Protein AF-A0A1Z5KJB4-F1 (afdb_monomer_lite)

Sequence (174 aa):
MIMSLMRACVCAAREKKHLSLTSRREPLDRAVQVVKQLPDRIPLVSRHVNPIAAVYQSLGLHQEAALLLSDNLTERSRGPEPENGEDQFNVHDVGAKDKASYALLVQGAVSVGNWTGAVEALQNMTGAGLYPAERHLNAWTEVSERKTKQRSTRSRKKKREEYWVDSVIAAPDI

Organism: Fistulifera solaris (NCBI:txid1519565)

pLDDT: mean 78.35, std 12.44, range [48.31, 92.94]

Radius of gyration: 22.09 Å; chains: 1; bounding box: 56×37×70 Å

Foldseek 3Di:
DLLVLLVVLLVQLVVVPVDDLVVSCVSLVVNLVVLVVPVVPAFDACSSLLSSLVSCVVSVNLVVSLCSLPVFADQQDDDADPPPDCPVDDPSRRRHDDLSSLLSQLLSCLLVVNVVSNVVSQVSCVNNNHDHDPVSVVSSVVSNCVVPDPPPPPPPVNVVVVVVVCVVVPDPDD

Structure (mmCIF, N/CA/C/O backbone):
data_AF-A0A1Z5KJB4-F1
#
_entry.id   AF-A0A1Z5KJB4-F1
#
loop_
_atom_site.group_PDB
_atom_site.id
_atom_site.type_symbol
_atom_site.label_atom_id
_atom_site.label_alt_id
_atom_site.label_comp_id
_atom_site.label_asym_id
_atom_site.label_entity_id
_atom_site.label_seq_id
_atom_site.pdbx_PDB_ins_code
_atom_site.Cartn_x
_atom_site.Cartn_y
_atom_site.Cartn_z
_atom_site.occupancy
_atom_site.B_iso_or_equiv
_atom_site.auth_seq_id
_atom_site.auth_comp_id
_atom_site.auth_asym_id
_atom_site.auth_atom_id
_atom_site.pdbx_PDB_model_num
ATOM 1 N N . MET A 1 1 ? 21.618 7.088 0.408 1.00 61.34 1 MET A N 1
ATOM 2 C CA . MET A 1 1 ? 21.048 8.386 0.841 1.00 61.34 1 MET A CA 1
ATOM 3 C C . MET A 1 1 ? 19.521 8.447 0.753 1.00 61.34 1 MET A C 1
ATOM 5 O O . MET A 1 1 ? 18.903 8.795 1.747 1.00 61.34 1 MET A O 1
ATOM 9 N N . ILE A 1 2 ? 18.881 8.074 -0.363 1.00 71.19 2 ILE A N 1
ATOM 10 C CA . ILE A 1 2 ? 17.404 8.134 -0.479 1.00 71.19 2 ILE A CA 1
ATOM 11 C C . ILE A 1 2 ? 16.714 7.216 0.547 1.00 71.19 2 ILE A C 1
ATOM 13 O O . ILE A 1 2 ? 15.876 7.667 1.317 1.00 71.19 2 ILE A O 1
ATOM 17 N N . MET A 1 3 ? 17.152 5.958 0.665 1.00 74.06 3 MET A N 1
ATOM 18 C CA . MET A 1 3 ? 16.572 5.007 1.628 1.00 74.06 3 MET A CA 1
ATOM 19 C C . MET A 1 3 ? 16.710 5.434 3.096 1.00 74.06 3 MET A C 1
ATOM 21 O O . MET A 1 3 ? 15.813 5.170 3.891 1.00 74.06 3 MET A O 1
ATOM 25 N N . SER A 1 4 ? 17.809 6.094 3.473 1.00 79.44 4 SER A N 1
ATOM 26 C CA . SER A 1 4 ? 18.007 6.585 4.843 1.00 79.44 4 SER A CA 1
ATOM 27 C C . SER A 1 4 ? 17.085 7.764 5.153 1.00 79.44 4 SER A C 1
ATOM 29 O O . SER A 1 4 ? 16.495 7.795 6.229 1.00 79.44 4 SER A O 1
ATOM 31 N N . LEU A 1 5 ? 16.891 8.674 4.191 1.00 79.00 5 LEU A N 1
ATOM 32 C CA . LEU A 1 5 ? 15.934 9.775 4.314 1.00 79.00 5 LEU A CA 1
ATOM 33 C C . LEU A 1 5 ? 14.497 9.250 4.433 1.00 79.00 5 LEU A C 1
ATOM 35 O O . LEU A 1 5 ? 13.773 9.629 5.347 1.00 79.00 5 LEU A O 1
ATOM 39 N N . MET A 1 6 ? 14.104 8.318 3.561 1.00 78.75 6 MET A N 1
ATOM 40 C CA . MET A 1 6 ? 12.761 7.729 3.586 1.00 78.75 6 MET A CA 1
ATOM 41 C C . MET A 1 6 ? 12.495 6.989 4.896 1.00 78.75 6 MET A C 1
ATOM 43 O O . MET A 1 6 ? 11.430 7.150 5.487 1.00 78.75 6 MET A O 1
ATOM 47 N N . ARG A 1 7 ? 13.479 6.231 5.400 1.00 81.12 7 ARG A N 1
ATOM 48 C CA . ARG A 1 7 ? 13.390 5.594 6.720 1.00 81.12 7 ARG A CA 1
ATOM 49 C C . ARG A 1 7 ? 13.242 6.622 7.840 1.00 81.12 7 ARG A C 1
ATOM 51 O O . ARG A 1 7 ? 12.410 6.410 8.712 1.00 81.12 7 ARG A O 1
ATOM 58 N N . ALA A 1 8 ? 13.975 7.736 7.805 1.00 82.62 8 ALA A N 1
ATOM 59 C CA . ALA A 1 8 ? 13.844 8.796 8.804 1.00 82.62 8 ALA A CA 1
ATOM 60 C C . ALA A 1 8 ? 12.440 9.430 8.796 1.00 82.62 8 ALA A C 1
ATOM 62 O O . ALA A 1 8 ? 11.825 9.555 9.854 1.00 82.62 8 ALA A O 1
ATOM 63 N N . CYS A 1 9 ? 11.887 9.740 7.617 1.00 82.44 9 CYS A N 1
ATOM 64 C CA . CYS A 1 9 ? 10.516 10.250 7.477 1.00 82.44 9 CYS A CA 1
ATOM 65 C C . CYS A 1 9 ? 9.468 9.244 7.986 1.00 82.44 9 CYS A C 1
ATOM 67 O O . CYS A 1 9 ? 8.540 9.615 8.705 1.00 82.44 9 CYS A O 1
ATOM 69 N N . VAL A 1 10 ? 9.647 7.958 7.667 1.00 82.00 10 VAL A N 1
ATOM 70 C CA . VAL A 1 10 ? 8.798 6.854 8.142 1.00 82.00 10 VAL A CA 1
ATOM 71 C C . VAL A 1 10 ? 8.857 6.713 9.667 1.00 82.00 10 VAL A C 1
ATOM 73 O O . VAL A 1 10 ? 7.814 6.580 10.311 1.00 82.00 10 VAL A O 1
ATOM 76 N N . CYS A 1 11 ? 10.050 6.767 10.261 1.00 81.44 11 CYS A N 1
ATOM 77 C CA . CYS A 1 11 ? 10.227 6.705 11.711 1.00 81.44 11 CYS A CA 1
ATOM 78 C C . CYS A 1 11 ? 9.583 7.914 12.401 1.00 81.44 11 CYS A C 1
ATOM 80 O O . CYS A 1 11 ? 8.793 7.730 13.327 1.00 81.44 11 CYS A O 1
ATOM 82 N N . ALA A 1 12 ? 9.813 9.126 11.887 1.00 81.88 12 ALA A N 1
ATOM 83 C CA . ALA A 1 12 ? 9.237 10.353 12.432 1.00 81.88 12 ALA A CA 1
ATOM 84 C C . ALA A 1 12 ? 7.696 10.325 12.446 1.00 81.88 12 ALA A C 1
ATOM 86 O O . ALA A 1 12 ? 7.075 10.743 13.423 1.00 81.88 12 ALA A O 1
ATOM 87 N N . ALA A 1 13 ? 7.064 9.783 11.399 1.00 80.81 13 ALA A N 1
ATOM 88 C CA . ALA A 1 13 ? 5.609 9.635 11.327 1.00 80.81 13 ALA A CA 1
ATOM 89 C C . ALA A 1 13 ? 5.049 8.574 12.303 1.00 80.81 13 ALA A C 1
ATOM 91 O O . ALA A 1 13 ? 3.891 8.656 12.740 1.00 80.81 13 ALA A O 1
ATOM 92 N N . ARG A 1 14 ? 5.854 7.565 12.662 1.00 76.88 14 ARG A N 1
ATOM 93 C CA . ARG A 1 14 ? 5.470 6.471 13.573 1.00 76.88 14 ARG A CA 1
ATOM 94 C C . ARG A 1 14 ? 5.656 6.808 15.048 1.00 76.88 14 ARG A C 1
ATOM 96 O O . ARG A 1 14 ? 4.820 6.409 15.855 1.00 76.88 14 ARG A O 1
ATOM 103 N N . GLU A 1 15 ? 6.723 7.517 15.390 1.00 76.81 15 GLU A N 1
ATOM 104 C CA . GLU A 1 15 ? 7.102 7.831 16.774 1.00 76.81 15 GLU A CA 1
ATOM 105 C C . GLU A 1 15 ? 6.171 8.878 17.402 1.00 76.81 15 GLU A C 1
ATOM 107 O O . GLU A 1 15 ? 5.794 8.801 18.570 1.00 76.81 15 GLU A O 1
ATOM 112 N N . LYS A 1 16 ? 5.674 9.798 16.576 1.00 72.56 16 LYS A N 1
ATOM 113 C CA . LYS A 1 16 ? 4.802 10.913 16.954 1.00 72.56 16 LYS A CA 1
ATOM 114 C C . LYS A 1 16 ? 3.332 10.515 17.175 1.00 72.56 16 LYS A C 1
ATOM 116 O O . LYS A 1 16 ? 2.436 11.211 16.712 1.00 72.56 16 LYS A O 1
ATOM 121 N N . LYS A 1 17 ? 3.045 9.410 17.878 1.00 71.12 17 LYS A N 1
ATOM 122 C CA . LYS A 1 17 ? 1.662 8.906 18.082 1.00 71.12 17 LYS A CA 1
ATOM 123 C C . LYS A 1 17 ? 0.726 9.902 18.779 1.00 71.12 17 LYS A C 1
ATOM 125 O O . LYS A 1 17 ? -0.476 9.840 18.552 1.00 71.12 17 LYS A O 1
ATOM 130 N N . HIS A 1 18 ? 1.277 10.796 19.598 1.00 73.44 18 HIS A N 1
ATOM 131 C CA . HIS A 1 18 ? 0.530 11.821 20.334 1.00 73.44 18 HIS A CA 1
ATOM 132 C C . HIS A 1 18 ? 0.213 13.072 19.505 1.00 73.44 18 HIS A C 1
ATOM 134 O O . HIS A 1 18 ? -0.570 13.908 19.945 1.00 73.44 18 HIS A O 1
ATOM 140 N N . LEU A 1 19 ? 0.823 13.222 18.325 1.00 78.69 19 LEU A N 1
ATOM 141 C CA . LEU A 1 19 ? 0.566 14.360 17.450 1.00 78.69 19 LEU A CA 1
ATOM 142 C C . LEU A 1 19 ? -0.644 14.114 16.547 1.00 78.69 19 LEU A C 1
ATOM 144 O O . LEU A 1 19 ? -1.002 12.973 16.241 1.00 78.69 19 LEU A O 1
ATOM 148 N N . SER A 1 20 ? -1.252 15.214 16.099 1.00 83.94 20 SER A N 1
ATOM 149 C CA . SER A 1 20 ? -2.361 15.194 15.148 1.00 83.94 20 SER A CA 1
ATOM 150 C C . SER A 1 20 ? -1.968 14.476 13.852 1.00 83.94 20 SER A C 1
ATOM 152 O O . SER A 1 20 ? -0.796 14.438 13.459 1.00 83.94 20 SER A O 1
ATOM 154 N N . LEU A 1 21 ? -2.959 13.903 13.165 1.00 84.25 21 LEU A N 1
ATOM 155 C CA . LEU A 1 21 ? -2.747 13.182 11.907 1.00 84.25 21 LEU A CA 1
ATOM 156 C C . LEU A 1 21 ? -2.016 14.054 10.873 1.00 84.25 21 LEU A C 1
ATOM 158 O O . LEU A 1 21 ? -1.085 13.576 10.230 1.00 84.25 21 LEU A O 1
ATOM 162 N N . THR A 1 22 ? -2.364 15.340 10.782 1.00 85.19 22 THR A N 1
ATOM 163 C CA . THR A 1 22 ? -1.739 16.311 9.872 1.00 85.19 22 THR A CA 1
ATOM 164 C C . THR A 1 22 ? -0.233 16.440 10.110 1.00 85.19 22 THR A C 1
ATOM 166 O O . THR A 1 22 ? 0.552 16.325 9.172 1.00 85.19 22 THR A O 1
ATOM 169 N N . SER A 1 23 ? 0.198 16.583 11.368 1.00 85.12 23 SER A N 1
ATOM 170 C CA . SER A 1 23 ? 1.623 16.706 11.710 1.00 85.12 23 SER A CA 1
ATOM 171 C C . SER A 1 23 ? 2.410 15.413 11.485 1.00 85.12 23 SER A C 1
ATOM 173 O O . SER A 1 23 ? 3.614 15.443 11.239 1.00 85.12 23 SER A O 1
ATOM 175 N N . ARG A 1 24 ? 1.749 14.253 11.579 1.00 86.12 24 ARG A N 1
ATOM 176 C CA . ARG A 1 24 ? 2.370 12.951 11.286 1.00 86.12 24 ARG A CA 1
ATOM 177 C C . ARG A 1 24 ? 2.494 12.693 9.786 1.00 86.12 24 ARG A C 1
ATOM 179 O O . ARG A 1 24 ? 3.394 11.966 9.370 1.00 86.12 24 ARG A O 1
ATOM 186 N N . ARG A 1 25 ? 1.596 13.281 8.995 1.00 88.19 25 ARG A N 1
ATOM 187 C CA . ARG A 1 25 ? 1.529 13.145 7.541 1.00 88.19 25 ARG A CA 1
ATOM 188 C C . ARG A 1 25 ? 2.540 14.031 6.817 1.00 88.19 25 ARG A C 1
ATOM 190 O O . ARG A 1 25 ? 3.140 13.582 5.849 1.00 88.19 25 ARG A O 1
ATOM 197 N N . GLU A 1 26 ? 2.788 15.236 7.319 1.00 88.62 26 GLU A N 1
ATOM 198 C CA . GLU A 1 26 ? 3.726 16.200 6.730 1.00 88.62 26 GLU A CA 1
ATOM 199 C C . GLU A 1 26 ? 5.079 15.599 6.280 1.00 88.62 26 GLU A C 1
ATOM 201 O O . GLU A 1 26 ? 5.442 15.774 5.113 1.00 88.62 26 GLU A O 1
ATOM 206 N N . PRO A 1 27 ? 5.828 14.840 7.111 1.00 88.69 27 PRO A N 1
ATOM 207 C CA . PRO A 1 27 ? 7.096 14.252 6.673 1.00 88.69 27 PRO A CA 1
ATOM 208 C C . PRO A 1 27 ? 6.932 13.200 5.566 1.00 88.69 27 PRO A C 1
ATOM 210 O O . PRO A 1 27 ? 7.860 13.003 4.780 1.00 88.69 27 PRO A O 1
ATOM 213 N N . LEU A 1 28 ? 5.779 12.527 5.489 1.00 88.31 28 LEU A N 1
ATOM 214 C CA . LEU A 1 28 ? 5.476 11.554 4.436 1.00 88.31 28 LEU A CA 1
ATOM 215 C C . LEU A 1 28 ? 5.162 12.261 3.122 1.00 88.31 28 LEU A C 1
ATOM 217 O O . LEU A 1 28 ? 5.726 11.890 2.098 1.00 88.31 28 LEU A O 1
ATOM 221 N N . ASP A 1 29 ? 4.345 13.314 3.156 1.00 88.81 29 ASP A N 1
ATOM 222 C CA . ASP A 1 29 ? 4.001 14.090 1.961 1.00 88.81 29 ASP A CA 1
ATOM 223 C C . ASP A 1 29 ? 5.262 14.713 1.337 1.00 88.81 29 ASP A C 1
ATOM 225 O O . ASP A 1 29 ? 5.449 14.673 0.119 1.00 88.81 29 ASP A O 1
ATOM 229 N N . ARG A 1 30 ? 6.193 15.201 2.171 1.00 88.06 30 ARG A N 1
ATOM 230 C CA . ARG A 1 30 ? 7.513 15.665 1.712 1.00 88.06 30 ARG A CA 1
ATOM 231 C C . ARG A 1 30 ? 8.344 14.541 1.099 1.00 88.06 30 ARG A C 1
ATOM 233 O O . ARG A 1 30 ? 8.961 14.746 0.057 1.00 88.06 30 ARG A O 1
ATOM 240 N N . ALA A 1 31 ? 8.340 13.351 1.698 1.00 87.31 31 ALA A N 1
ATOM 241 C CA . ALA A 1 31 ? 9.040 12.200 1.135 1.00 87.31 31 ALA A CA 1
ATOM 242 C C . ALA A 1 31 ? 8.461 11.791 -0.231 1.00 87.31 31 ALA A C 1
ATOM 244 O O . ALA A 1 31 ? 9.224 11.512 -1.153 1.00 87.31 31 ALA A O 1
ATOM 245 N N . VAL A 1 32 ? 7.134 11.819 -0.396 1.00 87.19 32 VAL A N 1
ATOM 246 C CA . VAL A 1 32 ? 6.467 11.547 -1.680 1.00 87.19 32 VAL A CA 1
ATOM 247 C C . VAL A 1 32 ? 6.845 12.586 -2.734 1.00 87.19 32 VAL A C 1
ATOM 249 O O . VAL A 1 32 ? 7.128 12.214 -3.869 1.00 87.19 32 VAL A O 1
ATOM 252 N N . GLN A 1 33 ? 6.899 13.874 -2.382 1.00 86.88 33 GLN A N 1
ATOM 253 C CA . GLN A 1 33 ? 7.339 14.924 -3.310 1.00 86.88 33 GLN A CA 1
ATOM 254 C C . GLN A 1 33 ? 8.760 14.668 -3.822 1.00 86.88 33 GLN A C 1
ATOM 256 O O . GLN A 1 33 ? 8.990 14.725 -5.027 1.00 86.88 33 GLN A O 1
ATOM 261 N N . VAL A 1 34 ? 9.689 14.313 -2.930 1.00 85.62 34 VAL A N 1
ATOM 262 C CA . VAL A 1 34 ? 11.069 13.970 -3.310 1.00 85.62 34 VAL A CA 1
ATOM 263 C C . VAL A 1 34 ? 11.095 12.748 -4.231 1.00 85.62 34 VAL A C 1
ATOM 265 O O . VAL A 1 34 ? 11.793 12.757 -5.239 1.00 85.62 34 VAL A O 1
ATOM 268 N N . VAL A 1 35 ? 10.301 11.717 -3.925 1.00 81.56 35 VAL A N 1
ATOM 269 C CA . VAL A 1 35 ? 10.148 10.522 -4.773 1.00 81.56 35 VAL A CA 1
ATOM 270 C C . VAL A 1 35 ? 9.652 10.867 -6.175 1.00 81.56 35 VAL A C 1
ATOM 272 O O . VAL A 1 35 ? 10.201 10.367 -7.151 1.00 81.56 35 VAL A O 1
ATOM 275 N N . LYS A 1 36 ? 8.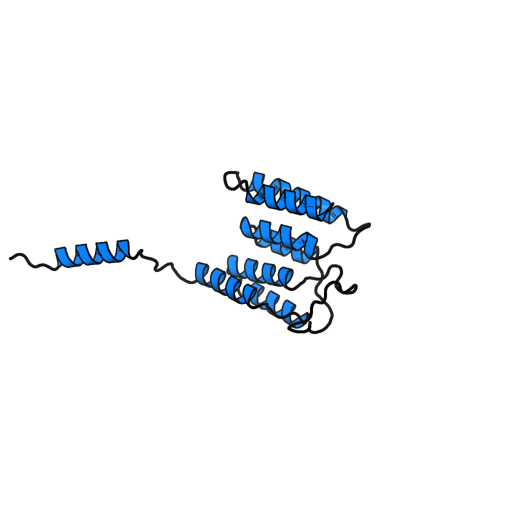662 11.753 -6.291 1.00 80.31 36 LYS A N 1
ATOM 276 C CA . LYS A 1 36 ? 8.120 12.191 -7.585 1.00 80.31 36 LYS A CA 1
ATOM 277 C C . LYS A 1 36 ? 9.087 13.068 -8.386 1.00 80.31 36 LYS A C 1
ATOM 279 O O . LYS A 1 36 ? 8.940 13.166 -9.595 1.00 80.31 36 LYS A O 1
ATOM 284 N N . GLN A 1 37 ? 10.069 13.686 -7.731 1.00 82.38 37 GLN A N 1
ATOM 285 C CA . GLN A 1 37 ? 11.114 14.505 -8.361 1.00 82.38 37 GLN A CA 1
ATOM 286 C C . GLN A 1 37 ? 12.364 13.703 -8.762 1.00 82.38 37 GLN A C 1
ATOM 288 O O . GLN A 1 37 ? 13.269 14.245 -9.390 1.00 82.38 37 GLN A O 1
ATOM 293 N N . LEU A 1 38 ? 12.419 12.405 -8.442 1.00 72.62 38 LEU A N 1
ATOM 294 C CA . LEU A 1 38 ? 13.519 11.511 -8.816 1.00 72.62 38 LEU A CA 1
ATOM 295 C C . LEU A 1 38 ? 13.527 10.925 -10.255 1.00 72.62 38 LEU A C 1
ATOM 297 O O . LEU A 1 38 ? 14.585 10.388 -10.613 1.00 72.62 38 LEU A O 1
ATOM 301 N N . PRO A 1 39 ? 12.463 10.981 -11.093 1.00 63.31 39 PRO A N 1
ATOM 302 C CA . PRO A 1 39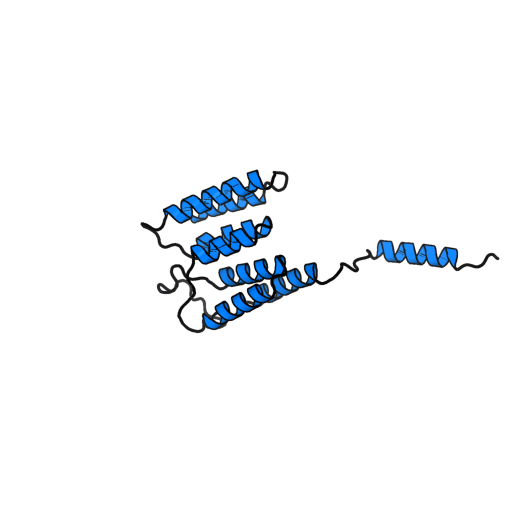 ? 12.380 10.138 -12.288 1.00 63.31 39 PRO A CA 1
ATOM 303 C C . PRO A 1 39 ? 13.393 10.485 -13.388 1.00 63.31 39 PRO A C 1
ATOM 305 O O . PRO A 1 39 ? 13.682 9.627 -14.214 1.00 63.31 39 PRO A O 1
ATOM 308 N N . ASP A 1 40 ? 14.016 11.666 -13.365 1.00 63.38 40 ASP A N 1
ATOM 309 C CA . ASP A 1 40 ? 14.951 12.075 -14.424 1.00 63.38 40 ASP A CA 1
ATOM 310 C C . ASP A 1 40 ? 16.329 11.391 -14.349 1.00 63.38 40 ASP A C 1
ATOM 312 O O . ASP A 1 40 ? 17.111 11.476 -15.296 1.00 63.38 40 ASP A O 1
ATOM 316 N N . ARG A 1 41 ? 16.678 10.734 -13.230 1.00 60.97 41 ARG A N 1
ATOM 317 C CA . ARG A 1 41 ? 18.016 10.118 -13.057 1.00 60.97 41 ARG A CA 1
ATOM 318 C C . ARG A 1 41 ? 18.034 8.755 -12.376 1.00 60.97 41 ARG A C 1
ATOM 320 O O . ARG A 1 41 ? 19.020 8.036 -12.524 1.00 60.97 41 ARG A O 1
ATOM 327 N N . ILE A 1 42 ? 17.009 8.400 -11.599 1.00 72.06 42 ILE A N 1
ATOM 328 C CA . ILE A 1 42 ? 16.965 7.129 -10.866 1.00 72.06 42 ILE A CA 1
ATOM 329 C C . ILE A 1 42 ? 15.571 6.531 -11.038 1.00 72.06 42 ILE A C 1
ATOM 331 O O . ILE A 1 42 ? 14.599 7.156 -10.610 1.00 72.06 42 ILE A O 1
ATOM 335 N N . PRO A 1 43 ? 15.447 5.320 -11.609 1.00 75.94 43 PRO A N 1
ATOM 336 C CA . PRO A 1 43 ? 14.147 4.702 -11.754 1.00 75.94 43 PRO A CA 1
ATOM 337 C C . PRO A 1 43 ? 13.547 4.411 -10.379 1.00 75.94 43 PRO A C 1
ATOM 339 O O . PRO A 1 43 ? 14.220 3.949 -9.445 1.00 75.94 43 PRO A O 1
ATOM 342 N N . LEU A 1 44 ? 12.258 4.701 -10.255 1.00 81.00 44 LEU A N 1
ATOM 343 C CA . LEU A 1 44 ? 11.523 4.417 -9.042 1.00 81.00 44 LEU A CA 1
ATOM 344 C C . LEU A 1 44 ? 11.319 2.907 -8.911 1.00 81.00 44 LEU A C 1
ATOM 346 O O . LEU A 1 44 ? 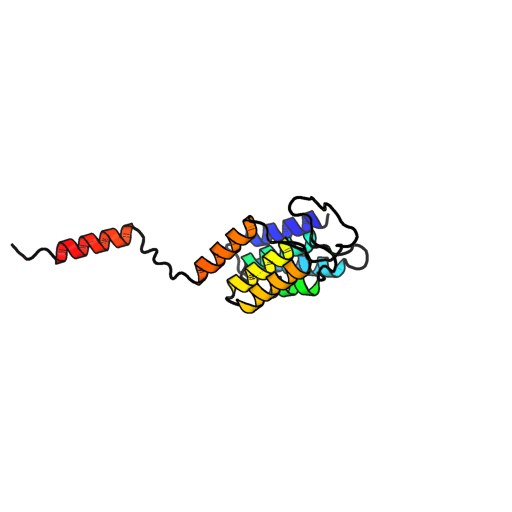11.083 2.212 -9.889 1.00 81.00 44 LEU A O 1
ATOM 350 N N . VAL A 1 45 ? 11.444 2.389 -7.695 1.00 84.69 45 VAL A N 1
ATOM 351 C CA . VAL A 1 45 ? 11.339 0.955 -7.409 1.00 84.69 45 VAL A CA 1
ATOM 352 C C . VAL A 1 45 ? 10.475 0.740 -6.177 1.00 84.69 45 VAL A C 1
ATOM 354 O O . VAL A 1 45 ? 10.431 1.592 -5.282 1.00 84.69 45 VAL A O 1
ATOM 357 N N . SER A 1 46 ? 9.828 -0.424 -6.108 1.00 84.38 46 SER A N 1
ATOM 358 C CA . SER A 1 46 ? 8.898 -0.807 -5.038 1.00 84.38 46 SER A CA 1
ATOM 359 C C . SER A 1 46 ? 9.473 -0.584 -3.632 1.00 84.38 46 SER A C 1
ATOM 361 O O . SER A 1 46 ? 8.793 -0.053 -2.755 1.00 84.38 46 SER A O 1
ATOM 363 N N . ARG A 1 47 ? 10.769 -0.862 -3.425 1.00 83.69 47 ARG A N 1
ATOM 364 C CA . ARG A 1 47 ? 11.483 -0.640 -2.150 1.00 83.69 47 ARG A CA 1
ATOM 365 C C . ARG A 1 47 ? 11.461 0.808 -1.642 1.00 83.69 47 ARG A C 1
ATOM 367 O O . ARG A 1 47 ? 11.632 1.018 -0.444 1.00 83.69 47 ARG A O 1
ATOM 374 N N . HIS A 1 48 ? 11.289 1.794 -2.524 1.00 84.69 48 HIS A N 1
ATOM 375 C CA . HIS A 1 48 ? 11.159 3.203 -2.146 1.00 84.69 48 HIS A CA 1
ATOM 376 C C . HIS A 1 48 ? 9.715 3.502 -1.713 1.00 84.69 48 HIS A C 1
ATOM 378 O O . HIS A 1 48 ? 9.482 4.117 -0.675 1.00 84.69 48 HIS A O 1
ATOM 384 N N . VAL A 1 49 ? 8.736 3.026 -2.483 1.00 88.12 49 VAL A N 1
ATOM 385 C CA . VAL A 1 49 ? 7.323 3.404 -2.334 1.00 88.12 49 VAL A CA 1
ATOM 386 C C . VAL A 1 49 ? 6.615 2.597 -1.240 1.00 88.12 49 VAL A C 1
ATOM 388 O O . VAL A 1 49 ? 5.865 3.158 -0.440 1.00 88.12 49 VAL A O 1
ATOM 391 N N . ASN A 1 50 ? 6.897 1.295 -1.143 1.00 90.75 50 ASN A N 1
ATOM 392 C CA . ASN A 1 50 ? 6.234 0.377 -0.214 1.00 90.75 50 ASN A CA 1
ATOM 393 C C . ASN A 1 50 ? 6.343 0.810 1.259 1.00 90.75 50 ASN A C 1
ATOM 395 O O . ASN A 1 50 ? 5.323 0.785 1.952 1.00 90.75 50 ASN A O 1
ATOM 399 N N . PRO A 1 51 ? 7.511 1.253 1.771 1.00 89.94 51 PRO A N 1
ATOM 400 C CA . PRO A 1 51 ? 7.604 1.740 3.144 1.00 89.94 51 PRO A CA 1
ATOM 401 C C . PRO A 1 51 ? 6.711 2.954 3.412 1.00 89.94 51 PRO A C 1
ATOM 403 O O . PRO A 1 51 ? 6.105 3.026 4.478 1.00 89.94 51 PRO A O 1
ATOM 406 N N . ILE A 1 52 ? 6.594 3.884 2.458 1.00 90.44 52 ILE A N 1
ATOM 407 C CA . ILE A 1 52 ? 5.726 5.060 2.598 1.00 90.44 52 ILE A CA 1
ATOM 408 C C . ILE A 1 52 ? 4.256 4.626 2.605 1.00 90.44 52 ILE A C 1
ATOM 410 O O . ILE A 1 52 ? 3.513 4.996 3.516 1.00 90.44 52 ILE A O 1
ATOM 414 N N . ALA A 1 53 ? 3.850 3.790 1.645 1.00 91.12 53 ALA A N 1
ATOM 415 C CA . ALA A 1 53 ? 2.488 3.265 1.559 1.00 91.12 53 ALA A CA 1
ATOM 416 C C . ALA A 1 53 ? 2.084 2.509 2.838 1.00 91.12 53 ALA A C 1
ATOM 418 O O . ALA A 1 53 ? 0.993 2.715 3.371 1.00 91.12 53 ALA A O 1
ATOM 419 N N . ALA A 1 54 ? 2.990 1.703 3.399 1.00 90.88 54 ALA A N 1
ATOM 420 C CA . ALA A 1 54 ? 2.764 0.999 4.658 1.00 90.88 54 ALA A CA 1
ATOM 421 C C . ALA A 1 54 ? 2.524 1.955 5.841 1.00 90.88 54 ALA A C 1
ATOM 423 O O . ALA A 1 54 ? 1.715 1.661 6.726 1.00 90.88 54 ALA A O 1
ATOM 424 N N . VAL A 1 55 ? 3.200 3.111 5.884 1.00 90.25 55 VAL A N 1
ATOM 425 C CA . VAL A 1 55 ? 2.934 4.110 6.929 1.00 90.25 55 VAL A CA 1
ATOM 426 C C . VAL A 1 55 ? 1.596 4.801 6.707 1.00 90.25 55 VAL A C 1
ATOM 428 O O . VAL A 1 55 ? 0.846 4.913 7.677 1.00 90.25 55 VAL A O 1
ATOM 431 N N . TYR A 1 56 ? 1.251 5.193 5.478 1.00 90.56 56 TYR A N 1
ATOM 432 C CA . TYR A 1 56 ? -0.076 5.751 5.185 1.00 90.56 56 TYR A CA 1
ATOM 433 C C . TYR A 1 56 ? -1.194 4.807 5.647 1.00 90.56 56 TYR A C 1
ATOM 435 O O . TYR A 1 56 ? -2.110 5.239 6.345 1.00 90.56 56 TYR A O 1
ATOM 443 N N . GLN A 1 57 ? -1.067 3.499 5.402 1.00 90.31 57 GLN A N 1
ATOM 444 C CA . GLN A 1 57 ? -2.024 2.520 5.929 1.00 90.31 57 GLN A CA 1
ATOM 445 C C . GLN A 1 57 ? -2.067 2.474 7.455 1.00 90.31 57 GLN A C 1
ATOM 447 O O . GLN A 1 57 ? -3.149 2.393 8.031 1.00 90.31 57 GLN A O 1
ATOM 452 N N . SER A 1 58 ? -0.917 2.567 8.129 1.00 87.94 58 SER A N 1
ATOM 453 C CA . SER A 1 58 ? -0.878 2.617 9.598 1.00 87.94 58 SER A CA 1
ATOM 454 C C . SER A 1 58 ? -1.530 3.877 10.186 1.00 87.94 58 SER A C 1
ATOM 456 O O . SER A 1 58 ? -1.927 3.873 11.350 1.00 87.94 58 SER A O 1
ATOM 458 N N . LEU A 1 59 ? -1.653 4.945 9.390 1.00 88.31 59 LEU A N 1
ATOM 459 C CA . LEU A 1 59 ? -2.368 6.176 9.736 1.00 88.31 59 LEU A CA 1
ATOM 460 C C . LEU A 1 59 ? -3.867 6.116 9.391 1.00 88.31 59 LEU A C 1
ATOM 462 O O . LEU A 1 59 ? -4.581 7.075 9.668 1.00 88.31 59 LEU A O 1
ATOM 466 N N . GLY A 1 60 ? -4.349 5.018 8.797 1.00 88.81 60 GLY A N 1
ATOM 467 C CA . GLY A 1 60 ? -5.724 4.878 8.304 1.00 88.81 60 GLY A CA 1
ATOM 468 C C . GLY A 1 60 ? -5.961 5.496 6.921 1.00 88.81 60 GLY A C 1
ATOM 469 O O . GLY A 1 60 ? -7.084 5.491 6.424 1.00 88.81 60 GLY A O 1
ATOM 470 N N . LEU A 1 61 ? -4.911 5.998 6.267 1.00 91.25 61 LEU A N 1
ATOM 471 C CA . LEU A 1 61 ? -4.963 6.642 4.953 1.00 91.25 61 LEU A CA 1
ATOM 472 C C . LEU A 1 61 ? -4.836 5.588 3.839 1.00 91.25 61 LEU A C 1
ATOM 474 O O . LEU A 1 61 ? -3.908 5.598 3.031 1.00 91.25 61 LEU A O 1
ATOM 478 N N . HIS A 1 62 ? -5.762 4.624 3.827 1.00 90.75 62 HIS A N 1
ATOM 479 C CA . HIS A 1 62 ? -5.707 3.462 2.932 1.00 90.75 62 HIS A CA 1
ATOM 480 C C . HIS A 1 62 ? -5.829 3.840 1.449 1.00 90.75 62 HIS A C 1
ATOM 482 O O . HIS A 1 62 ? -5.108 3.285 0.621 1.00 90.75 62 HIS A O 1
ATOM 488 N N . GLN A 1 63 ? -6.688 4.811 1.123 1.00 89.94 63 GLN A N 1
ATOM 489 C CA . GLN A 1 63 ? -6.887 5.271 -0.253 1.00 89.94 63 GLN A CA 1
ATOM 490 C C . GLN A 1 63 ? -5.632 5.947 -0.814 1.00 89.94 63 GLN A C 1
ATOM 492 O O . GLN A 1 63 ? -5.223 5.673 -1.936 1.00 89.94 63 GLN A O 1
ATOM 497 N N . GLU A 1 64 ? -4.984 6.795 -0.017 1.00 90.62 64 GLU A N 1
ATOM 498 C CA . GLU A 1 64 ? -3.773 7.511 -0.431 1.00 90.62 64 GLU A CA 1
ATOM 499 C C . GLU A 1 64 ? -2.600 6.551 -0.623 1.00 90.62 64 GLU A C 1
ATOM 501 O O . GLU A 1 64 ? -1.832 6.693 -1.571 1.00 90.62 64 GLU A O 1
ATOM 506 N N . ALA A 1 65 ? -2.501 5.523 0.227 1.00 91.31 65 ALA A N 1
ATOM 507 C CA . ALA A 1 65 ? -1.529 4.452 0.049 1.00 91.31 65 ALA A CA 1
ATOM 508 C C . ALA A 1 65 ? -1.747 3.687 -1.268 1.00 91.31 65 ALA A C 1
ATOM 510 O O . ALA A 1 65 ? -0.778 3.369 -1.957 1.00 91.31 65 ALA A O 1
ATOM 511 N N . ALA A 1 66 ? -3.002 3.394 -1.623 1.00 90.19 66 ALA A N 1
ATOM 512 C CA . ALA A 1 66 ? -3.334 2.691 -2.860 1.00 90.19 66 ALA A CA 1
ATOM 513 C C . ALA A 1 66 ? -3.046 3.541 -4.108 1.00 90.19 66 ALA A C 1
ATOM 515 O O . ALA A 1 66 ? -2.445 3.040 -5.060 1.00 90.19 66 ALA A O 1
ATOM 516 N N . LEU A 1 67 ? -3.399 4.831 -4.078 1.00 91.44 67 LEU A N 1
ATOM 517 C CA . LEU A 1 67 ? -3.065 5.789 -5.139 1.00 91.44 67 LEU A CA 1
ATOM 518 C C . LEU A 1 67 ? -1.551 5.912 -5.312 1.00 91.44 67 LEU A C 1
ATOM 520 O O . LEU A 1 67 ? -1.037 5.791 -6.415 1.00 91.44 67 LEU A O 1
ATOM 524 N N . LEU A 1 68 ? -0.807 6.026 -4.209 1.00 90.50 68 LEU A N 1
ATOM 525 C CA . LEU A 1 68 ? 0.650 6.088 -4.260 1.00 90.50 68 LEU A CA 1
ATOM 526 C C . LEU A 1 68 ? 1.253 4.858 -4.959 1.00 90.50 68 LEU A C 1
ATOM 528 O O . LEU A 1 68 ? 2.163 5.009 -5.768 1.00 90.50 68 LEU A O 1
ATOM 532 N N . LEU A 1 69 ? 0.762 3.650 -4.673 1.00 90.19 69 LEU A N 1
ATOM 533 C CA . LEU A 1 69 ? 1.264 2.426 -5.305 1.00 90.19 69 LEU A CA 1
ATOM 534 C C . LEU A 1 69 ? 0.843 2.293 -6.773 1.00 90.19 69 LEU A C 1
ATOM 536 O O . LEU A 1 69 ? 1.612 1.762 -7.563 1.00 90.19 69 LEU A O 1
ATOM 540 N N . SER A 1 70 ? -0.359 2.738 -7.138 1.00 88.44 70 SER A N 1
ATOM 541 C CA . SER A 1 70 ? -0.868 2.640 -8.514 1.00 88.44 70 SER A CA 1
ATOM 542 C C . SER A 1 70 ? -0.288 3.702 -9.448 1.00 88.44 70 SER A C 1
ATOM 544 O O . SER A 1 70 ? 0.039 3.374 -10.581 1.00 88.44 70 SER A O 1
ATOM 546 N N . ASP A 1 71 ? -0.077 4.926 -8.964 1.00 88.25 71 ASP A N 1
ATOM 547 C CA . ASP A 1 71 ? 0.491 6.022 -9.760 1.00 88.25 71 ASP A CA 1
ATOM 548 C C . ASP A 1 71 ? 1.986 5.833 -10.052 1.00 88.25 71 ASP A C 1
ATOM 550 O O . ASP A 1 71 ? 2.505 6.354 -11.036 1.00 88.25 71 ASP A O 1
ATOM 554 N N . ASN A 1 72 ? 2.708 5.154 -9.154 1.00 84.94 72 ASN A N 1
ATOM 555 C CA . ASN A 1 72 ? 4.174 5.132 -9.164 1.00 84.94 72 ASN A CA 1
ATOM 556 C C . ASN A 1 72 ? 4.772 3.780 -9.553 1.00 84.94 72 ASN A C 1
ATOM 558 O O . ASN A 1 72 ? 5.971 3.723 -9.823 1.00 84.94 72 ASN A O 1
ATOM 562 N N . LEU A 1 73 ? 3.981 2.703 -9.528 1.00 85.25 73 LEU A N 1
ATOM 563 C CA . LEU A 1 73 ? 4.442 1.360 -9.863 1.00 85.25 73 LEU A CA 1
ATOM 564 C C . LEU A 1 73 ? 3.537 0.742 -10.926 1.00 85.25 73 LEU A C 1
ATOM 566 O O . LEU A 1 73 ? 2.311 0.763 -10.805 1.00 85.25 73 LEU A O 1
ATOM 570 N N . THR A 1 74 ? 4.149 0.148 -11.943 1.00 85.44 74 THR A N 1
ATOM 571 C CA . THR A 1 74 ? 3.453 -0.559 -13.018 1.00 85.44 74 THR A CA 1
ATOM 572 C C . THR A 1 74 ? 3.109 -1.992 -12.615 1.00 85.44 74 THR A C 1
ATOM 574 O O . THR A 1 74 ? 3.697 -2.574 -11.698 1.00 85.44 74 THR A O 1
ATOM 577 N N . GLU A 1 75 ? 2.128 -2.580 -13.298 1.00 80.62 75 GLU A N 1
ATOM 578 C CA . GLU A 1 75 ? 1.861 -4.015 -13.185 1.00 80.62 75 GLU A CA 1
ATOM 579 C C . GLU A 1 75 ? 3.036 -4.805 -13.773 1.00 80.62 75 GLU A C 1
ATOM 581 O O . GLU A 1 75 ? 3.644 -4.408 -14.773 1.00 80.62 75 GLU A O 1
ATOM 586 N N . ARG A 1 76 ? 3.356 -5.941 -13.153 1.00 74.81 76 ARG A N 1
ATOM 587 C CA . ARG A 1 76 ? 4.400 -6.830 -13.660 1.00 74.81 76 ARG A CA 1
ATOM 588 C C . ARG A 1 76 ? 3.859 -7.580 -14.875 1.00 74.81 76 ARG A C 1
ATOM 590 O O . ARG A 1 76 ? 2.791 -8.179 -14.813 1.00 74.81 76 ARG A O 1
ATOM 597 N N . SER A 1 77 ? 4.604 -7.563 -15.973 1.00 65.44 77 SER A N 1
ATOM 598 C CA . SER A 1 77 ? 4.174 -8.116 -17.262 1.00 65.44 77 SER A CA 1
ATOM 599 C C . SER A 1 77 ? 4.708 -9.523 -17.557 1.00 65.44 77 SER A C 1
ATOM 601 O O . SER A 1 77 ? 4.435 -10.058 -18.631 1.00 65.44 77 SER A O 1
ATOM 603 N N . ARG A 1 78 ? 5.472 -10.146 -16.644 1.00 62.75 78 ARG A N 1
ATOM 604 C CA . ARG A 1 78 ? 6.150 -11.421 -16.919 1.00 62.75 78 ARG A CA 1
ATOM 605 C C . ARG A 1 78 ? 6.144 -12.401 -15.746 1.00 62.75 78 ARG A C 1
ATOM 607 O O . ARG A 1 78 ? 6.701 -12.084 -14.707 1.00 62.75 78 ARG A O 1
ATOM 614 N N . GLY A 1 79 ? 5.655 -13.610 -16.060 1.00 60.31 79 GLY A N 1
ATOM 615 C CA . GLY A 1 79 ? 6.112 -14.940 -15.620 1.00 60.31 79 GLY A CA 1
ATOM 616 C C . GLY A 1 79 ? 6.013 -15.292 -14.128 1.00 60.31 79 GLY A C 1
ATOM 617 O O . GLY A 1 79 ? 6.318 -14.457 -13.287 1.00 60.31 79 GLY A O 1
ATOM 618 N N . PRO A 1 80 ? 5.640 -16.539 -13.775 1.00 57.62 80 PRO A N 1
ATOM 619 C CA . PRO A 1 80 ? 5.571 -16.952 -12.380 1.00 57.62 80 PRO A CA 1
ATOM 620 C C . PRO A 1 80 ? 6.954 -16.908 -11.726 1.00 57.62 80 PRO A C 1
ATOM 622 O O . PRO A 1 80 ? 7.909 -17.512 -12.216 1.00 57.62 80 PRO A O 1
ATOM 625 N N . GLU A 1 81 ? 7.045 -16.187 -10.613 1.00 62.12 81 GLU A N 1
ATOM 626 C CA . GLU A 1 81 ? 8.226 -16.175 -9.757 1.00 62.12 81 GLU A CA 1
ATOM 627 C C . GLU A 1 81 ? 8.387 -17.571 -9.126 1.00 62.12 81 GLU A C 1
ATOM 629 O O . GLU A 1 81 ? 7.390 -18.134 -8.659 1.00 62.12 81 GLU A O 1
ATOM 634 N N . PRO A 1 82 ? 9.597 -18.156 -9.083 1.00 57.28 82 PRO A N 1
ATOM 635 C CA . PRO A 1 82 ? 9.803 -19.427 -8.402 1.00 57.28 82 PRO A CA 1
ATOM 636 C C . PRO A 1 82 ? 9.391 -19.310 -6.928 1.00 57.28 82 PRO A C 1
ATOM 638 O O . PRO A 1 82 ? 9.782 -18.376 -6.228 1.00 57.28 82 PRO A O 1
ATOM 641 N N . GLU A 1 83 ? 8.617 -20.291 -6.455 1.00 52.78 83 GLU A N 1
ATOM 642 C CA . GLU A 1 83 ? 8.013 -20.345 -5.113 1.00 52.78 83 GLU A CA 1
ATOM 643 C C . GLU A 1 83 ? 9.042 -20.137 -3.979 1.00 52.78 83 GLU A C 1
ATOM 645 O O . GLU A 1 83 ? 8.702 -19.592 -2.932 1.00 52.78 83 GLU A O 1
ATOM 650 N N . ASN A 1 84 ? 10.318 -20.473 -4.236 1.00 52.28 84 ASN A N 1
ATOM 651 C CA . ASN A 1 84 ? 11.436 -20.421 -3.286 1.00 52.28 84 ASN A CA 1
ATOM 652 C C . ASN A 1 84 ? 12.723 -19.756 -3.832 1.00 52.28 84 ASN A C 1
ATOM 654 O O . ASN A 1 84 ? 13.811 -20.042 -3.338 1.00 52.28 84 ASN A O 1
ATOM 658 N N . GLY A 1 85 ? 12.644 -18.912 -4.866 1.00 50.06 85 GLY A N 1
ATOM 659 C CA . GLY A 1 85 ? 13.832 -18.297 -5.477 1.00 50.06 85 GLY A CA 1
ATOM 660 C C . GLY A 1 85 ? 13.945 -16.804 -5.191 1.00 50.06 85 GLY A C 1
ATOM 661 O O . GLY A 1 85 ? 13.020 -16.042 -5.464 1.00 50.06 85 GLY A O 1
ATOM 662 N N . GLU A 1 86 ? 15.089 -16.382 -4.657 1.00 49.12 86 GLU A N 1
ATOM 663 C CA . GLU A 1 86 ? 15.444 -14.971 -4.543 1.00 49.12 86 GLU A CA 1
ATOM 664 C C . GLU A 1 86 ? 15.710 -14.373 -5.935 1.00 49.12 86 GLU A C 1
ATOM 666 O O . GLU A 1 86 ? 16.840 -14.402 -6.419 1.00 49.12 86 GLU A O 1
ATOM 671 N N . ASP A 1 87 ? 14.709 -13.764 -6.572 1.00 52.56 87 ASP A N 1
ATOM 672 C CA . ASP A 1 87 ? 14.987 -12.808 -7.650 1.00 52.56 87 ASP A CA 1
ATOM 673 C C . ASP A 1 87 ? 15.467 -11.506 -7.003 1.00 52.56 87 ASP A C 1
ATOM 675 O O . ASP A 1 87 ? 14.710 -10.561 -6.776 1.00 52.56 87 ASP A O 1
ATOM 679 N N . GLN A 1 88 ? 16.746 -11.493 -6.612 1.00 51.03 88 GLN A N 1
ATOM 680 C CA . GLN A 1 88 ? 17.321 -10.390 -5.846 1.00 51.03 88 GLN A CA 1
ATOM 681 C C . GLN A 1 88 ? 17.200 -9.061 -6.593 1.00 51.03 88 GLN A C 1
ATOM 683 O O . GLN A 1 88 ? 16.884 -8.069 -5.949 1.00 51.03 88 GLN A O 1
ATOM 688 N N . PHE A 1 89 ? 17.372 -9.022 -7.919 1.00 51.34 89 PHE A N 1
ATOM 689 C CA . PHE A 1 89 ? 17.199 -7.812 -8.729 1.00 51.34 89 PHE A CA 1
ATOM 690 C C . PHE A 1 89 ? 17.022 -8.170 -10.210 1.00 51.34 89 PHE A C 1
ATOM 692 O O . PHE A 1 89 ? 18.005 -8.284 -10.940 1.00 51.34 89 PHE A O 1
ATOM 699 N N . ASN A 1 90 ? 15.785 -8.313 -10.684 1.00 58.53 90 ASN A N 1
ATOM 700 C CA . ASN A 1 90 ? 15.539 -8.431 -12.118 1.00 58.53 90 ASN A CA 1
ATOM 701 C C . ASN A 1 90 ? 15.454 -7.030 -12.747 1.00 58.53 90 ASN A C 1
ATOM 703 O O . ASN A 1 90 ? 14.616 -6.211 -12.365 1.00 58.53 90 ASN A O 1
ATOM 707 N N . VAL A 1 91 ? 16.324 -6.747 -13.721 1.00 57.19 91 VAL A N 1
ATOM 708 C CA . VAL A 1 91 ? 16.383 -5.461 -14.446 1.00 57.19 91 VAL A CA 1
ATOM 709 C C . VAL A 1 91 ? 15.046 -5.133 -15.129 1.00 57.19 91 VAL A C 1
ATOM 711 O O . VAL A 1 91 ? 14.726 -3.965 -15.333 1.00 57.19 91 VAL A O 1
ATOM 714 N N . HIS A 1 92 ? 14.237 -6.152 -15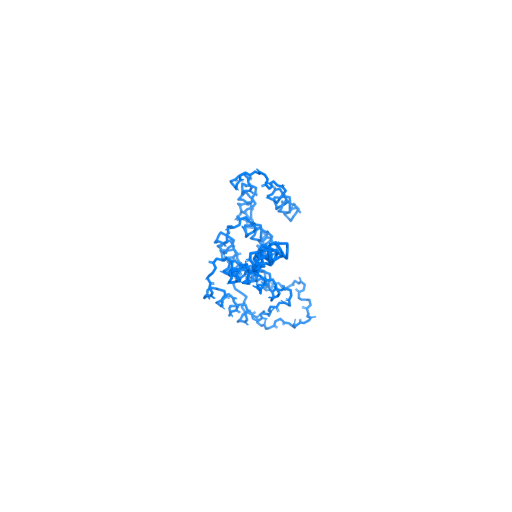.429 1.00 56.09 92 HIS A N 1
ATOM 715 C CA . HIS A 1 92 ? 12.925 -6.004 -16.058 1.00 56.09 92 HIS A CA 1
ATOM 716 C C . HIS A 1 92 ? 11.787 -5.637 -15.091 1.00 56.09 92 HIS A C 1
ATOM 718 O O . HIS A 1 92 ? 10.741 -5.194 -15.554 1.00 56.09 92 HIS A O 1
ATOM 724 N N . ASP A 1 93 ? 11.992 -5.759 -13.775 1.00 65.94 93 ASP A N 1
ATOM 725 C CA . ASP A 1 93 ? 10.990 -5.426 -12.746 1.00 65.94 93 ASP A CA 1
ATOM 726 C C . ASP A 1 93 ? 11.215 -4.026 -12.142 1.00 65.94 93 ASP A C 1
ATOM 728 O O . ASP A 1 93 ? 10.626 -3.644 -11.126 1.00 65.94 93 ASP A O 1
ATOM 732 N N . VAL A 1 94 ? 12.088 -3.228 -12.758 1.00 71.44 94 VAL A N 1
ATOM 733 C CA . VAL A 1 94 ? 12.366 -1.857 -12.334 1.00 71.44 94 VAL A CA 1
ATOM 734 C C . VAL A 1 94 ? 11.107 -1.006 -12.521 1.00 71.44 94 VAL A C 1
ATOM 736 O O . VAL A 1 94 ? 10.682 -0.736 -13.639 1.00 71.44 94 VAL A O 1
ATOM 739 N N . GLY A 1 95 ? 10.512 -0.589 -11.403 1.00 76.38 95 GLY A N 1
ATOM 740 C CA . GLY A 1 95 ? 9.258 0.169 -11.385 1.00 76.38 95 GLY A CA 1
ATOM 741 C C . GLY A 1 95 ? 7.997 -0.688 -11.332 1.00 76.38 95 GLY A C 1
ATOM 742 O O . GLY A 1 95 ? 6.912 -0.123 -11.275 1.00 76.38 95 GLY A O 1
ATOM 743 N N . ALA A 1 96 ? 8.113 -2.017 -11.280 1.00 84.31 96 ALA A N 1
ATOM 744 C CA . ALA A 1 96 ? 6.963 -2.899 -11.128 1.00 84.31 96 ALA A CA 1
ATOM 745 C C . ALA A 1 96 ? 6.536 -3.055 -9.657 1.00 84.31 96 ALA A C 1
ATOM 747 O O . ALA A 1 96 ? 7.323 -2.877 -8.718 1.00 84.31 96 ALA A O 1
ATOM 748 N N . LYS A 1 97 ? 5.268 -3.419 -9.450 1.00 87.12 97 LYS A N 1
ATOM 749 C CA . LYS A 1 97 ? 4.737 -3.846 -8.149 1.00 87.12 97 LYS A CA 1
ATOM 750 C C . LYS A 1 97 ? 5.329 -5.197 -7.756 1.00 87.12 97 LYS A C 1
ATOM 752 O O . LYS A 1 97 ? 5.271 -6.158 -8.520 1.00 87.12 97 LYS A O 1
ATOM 757 N N . ASP A 1 98 ? 5.843 -5.277 -6.533 1.00 85.94 98 ASP A N 1
ATOM 758 C CA . ASP A 1 98 ? 6.337 -6.525 -5.952 1.00 85.94 98 ASP A CA 1
ATOM 759 C C . ASP A 1 98 ? 5.270 -7.199 -5.070 1.00 85.94 98 ASP A C 1
ATOM 761 O O . ASP A 1 98 ? 4.174 -6.670 -4.844 1.00 85.94 98 ASP A O 1
ATOM 765 N N . LYS A 1 99 ? 5.602 -8.369 -4.507 1.00 85.88 99 LYS A N 1
ATOM 766 C CA . LYS A 1 99 ? 4.722 -9.097 -3.574 1.00 85.88 99 LYS A CA 1
ATOM 767 C C . LYS A 1 99 ? 4.239 -8.227 -2.408 1.00 85.88 99 LYS A C 1
ATOM 769 O O . LYS A 1 99 ? 3.128 -8.426 -1.922 1.00 85.88 99 LYS A O 1
ATOM 774 N N . ALA A 1 100 ? 5.066 -7.300 -1.924 1.00 86.94 100 ALA A N 1
ATOM 775 C CA . ALA A 1 100 ? 4.704 -6.420 -0.820 1.00 86.94 100 ALA A CA 1
ATOM 776 C C . ALA A 1 100 ? 3.761 -5.295 -1.277 1.00 86.94 100 ALA A C 1
ATOM 778 O O . ALA A 1 100 ? 2.839 -4.959 -0.539 1.00 86.94 100 ALA A O 1
ATOM 779 N N . SER A 1 101 ? 3.929 -4.761 -2.490 1.00 89.62 101 SER A N 1
ATOM 780 C CA . SER A 1 101 ? 3.037 -3.763 -3.086 1.00 89.62 101 SER A CA 1
ATOM 781 C C . SER A 1 101 ? 1.612 -4.306 -3.210 1.00 89.62 101 SER A C 1
ATOM 783 O O . SER A 1 101 ? 0.680 -3.681 -2.704 1.00 89.62 101 SER A O 1
ATOM 785 N N . TYR A 1 102 ? 1.432 -5.499 -3.793 1.00 90.56 102 TYR A N 1
ATOM 786 C CA . TYR A 1 102 ? 0.106 -6.131 -3.860 1.00 90.56 102 TYR A CA 1
ATOM 787 C C . TYR A 1 102 ? -0.433 -6.464 -2.472 1.00 90.56 102 TYR A C 1
ATOM 789 O O . TYR A 1 102 ? -1.608 -6.232 -2.200 1.00 90.56 102 TYR A O 1
ATOM 797 N N . ALA A 1 103 ? 0.420 -6.930 -1.555 1.00 90.94 103 ALA A N 1
ATOM 798 C CA . ALA A 1 103 ? -0.035 -7.241 -0.208 1.00 90.94 103 ALA A CA 1
ATOM 799 C C . ALA A 1 103 ? -0.537 -6.028 0.569 1.00 90.94 103 ALA A C 1
ATOM 801 O O . ALA A 1 103 ? -1.511 -6.150 1.315 1.00 90.94 103 ALA A O 1
ATOM 802 N N . LEU A 1 104 ? 0.075 -4.864 0.351 1.00 91.75 104 LEU A N 1
ATOM 803 C CA . LEU A 1 104 ? -0.430 -3.599 0.860 1.00 91.75 104 LEU A CA 1
ATOM 804 C C . LEU A 1 104 ? -1.776 -3.253 0.211 1.00 91.75 104 LEU A C 1
ATOM 806 O O . LEU A 1 104 ? -2.700 -2.902 0.938 1.00 91.75 104 LEU A O 1
ATOM 810 N N . LEU A 1 105 ? -1.942 -3.385 -1.108 1.00 92.50 105 LEU A N 1
ATOM 811 C CA . LEU A 1 105 ? -3.229 -3.108 -1.769 1.00 92.50 105 LEU A CA 1
ATOM 812 C C . LEU A 1 105 ? -4.367 -3.967 -1.198 1.00 92.50 105 LEU A C 1
ATOM 814 O O . LEU A 1 105 ? -5.401 -3.429 -0.798 1.00 92.50 105 LEU A O 1
ATOM 818 N N . VAL A 1 106 ? -4.136 -5.275 -1.062 1.00 91.81 106 VAL A N 1
ATOM 819 C CA . VAL A 1 106 ? -5.102 -6.214 -0.473 1.00 91.81 106 VAL A CA 1
ATOM 820 C C . VAL A 1 106 ? -5.410 -5.833 0.973 1.00 91.81 106 VAL A C 1
ATOM 822 O O . VAL A 1 106 ? -6.572 -5.677 1.343 1.00 91.81 106 VAL A O 1
ATOM 825 N N . GLN A 1 107 ? -4.382 -5.604 1.795 1.00 90.81 107 GLN A N 1
ATOM 826 C CA . GLN A 1 107 ? -4.563 -5.226 3.196 1.00 90.81 107 GLN A CA 1
ATOM 827 C C . GLN A 1 107 ? -5.344 -3.911 3.352 1.00 90.81 107 GLN A C 1
ATOM 829 O O . GLN A 1 107 ? -6.204 -3.802 4.231 1.00 90.81 107 GLN A O 1
ATOM 834 N N . GLY A 1 108 ? -5.064 -2.915 2.509 1.00 89.94 108 GLY A N 1
ATOM 835 C CA . GLY A 1 108 ? -5.772 -1.638 2.491 1.00 89.94 108 GLY A CA 1
ATOM 836 C C . GLY A 1 108 ? -7.246 -1.808 2.129 1.00 89.94 108 GLY A C 1
ATOM 837 O O . GLY A 1 108 ? -8.109 -1.301 2.845 1.00 89.94 108 GLY A O 1
ATOM 838 N N . ALA A 1 109 ? -7.539 -2.583 1.083 1.00 90.81 109 ALA A N 1
ATOM 839 C CA . ALA A 1 109 ? -8.902 -2.869 0.642 1.00 90.81 109 ALA A CA 1
ATOM 840 C C . ALA A 1 109 ? -9.714 -3.623 1.713 1.00 90.81 109 ALA A C 1
ATOM 842 O O . ALA A 1 109 ? -10.814 -3.193 2.071 1.00 90.81 109 ALA A O 1
ATOM 843 N N . VAL A 1 110 ? -9.130 -4.663 2.325 1.00 90.00 110 VAL A N 1
ATOM 844 C CA . VAL A 1 110 ? -9.737 -5.404 3.448 1.00 90.00 110 VAL A CA 1
ATOM 845 C C . VAL A 1 110 ? -9.985 -4.488 4.653 1.00 90.00 110 VAL A C 1
ATOM 847 O O . VAL A 1 110 ? -11.031 -4.571 5.293 1.00 90.00 110 VAL A O 1
ATOM 850 N N . SER A 1 111 ? -9.066 -3.562 4.948 1.00 87.94 111 SER A N 1
ATOM 851 C CA . SER A 1 111 ? -9.218 -2.619 6.070 1.00 87.94 111 SER A CA 1
ATOM 852 C C . SER A 1 111 ? -10.410 -1.669 5.895 1.00 87.94 111 SER A C 1
ATOM 854 O O . SER A 1 111 ? -11.055 -1.299 6.884 1.00 87.94 111 SER A O 1
ATOM 856 N N . VAL A 1 112 ? -10.717 -1.288 4.653 1.00 88.06 112 VAL A N 1
ATOM 857 C CA . VAL A 1 112 ? -11.856 -0.426 4.291 1.00 88.06 112 VAL A CA 1
ATOM 858 C C . VAL A 1 112 ? -13.157 -1.230 4.127 1.00 88.06 112 VAL A C 1
ATOM 860 O O . VAL A 1 112 ? -14.237 -0.651 4.162 1.00 88.06 112 VAL A O 1
ATOM 863 N N . GLY A 1 113 ? -13.082 -2.561 4.024 1.00 87.44 113 GLY A N 1
ATOM 864 C CA . GLY A 1 113 ? -14.230 -3.429 3.733 1.00 87.44 113 GLY A CA 1
ATOM 865 C C . GLY A 1 113 ? -14.567 -3.514 2.240 1.00 87.44 113 GLY A C 1
ATOM 866 O O . GLY A 1 113 ? -15.643 -3.981 1.877 1.00 87.44 113 GLY A O 1
ATOM 867 N N . ASN A 1 114 ? -13.655 -3.071 1.370 1.00 89.81 114 ASN A N 1
ATOM 868 C CA . ASN A 1 114 ? -13.778 -3.216 -0.074 1.00 89.81 114 ASN A CA 1
ATOM 869 C C . ASN A 1 114 ? -13.290 -4.613 -0.495 1.00 89.81 114 ASN A C 1
ATOM 871 O O . ASN A 1 114 ? -12.131 -4.802 -0.866 1.00 89.81 114 ASN A O 1
ATOM 875 N N . TRP A 1 115 ? -14.174 -5.607 -0.396 1.00 88.56 115 TRP A N 1
ATOM 876 C CA . TRP A 1 115 ? -13.841 -6.996 -0.722 1.00 88.56 115 TRP A CA 1
ATOM 877 C C . TRP A 1 115 ? -13.583 -7.214 -2.214 1.00 88.56 115 TRP A C 1
ATOM 879 O O . TRP A 1 115 ? -12.714 -8.009 -2.560 1.00 88.56 115 TRP A O 1
ATOM 889 N N . THR A 1 116 ? -14.280 -6.489 -3.094 1.00 92.94 116 THR A N 1
ATOM 890 C CA . THR A 1 116 ? -14.085 -6.603 -4.547 1.00 92.94 116 THR A CA 1
ATOM 891 C C . THR A 1 116 ? -12.694 -6.119 -4.941 1.00 92.94 116 THR A C 1
ATOM 893 O O . THR A 1 116 ? -11.950 -6.867 -5.565 1.00 92.94 116 THR A O 1
ATOM 896 N N . GLY A 1 117 ? -12.278 -4.946 -4.452 1.00 90.44 117 GLY A N 1
ATOM 897 C CA . GLY A 1 117 ? -10.930 -4.425 -4.694 1.00 90.44 117 GLY A CA 1
ATOM 898 C C . GLY A 1 117 ? -9.820 -5.301 -4.099 1.00 90.44 117 GLY A C 1
ATOM 899 O O . GLY A 1 117 ? -8.731 -5.391 -4.662 1.00 90.44 117 GLY A O 1
ATOM 900 N N . ALA A 1 118 ? -10.085 -5.992 -2.983 1.00 90.06 118 ALA A N 1
ATOM 901 C CA . ALA A 1 118 ? -9.139 -6.953 -2.416 1.00 90.06 118 ALA A CA 1
ATOM 902 C C . ALA A 1 118 ? -8.952 -8.178 -3.329 1.00 90.06 118 ALA A C 1
ATOM 904 O O . ALA A 1 118 ? -7.823 -8.619 -3.539 1.00 90.06 118 ALA A O 1
ATOM 905 N N . VAL A 1 119 ? -10.046 -8.706 -3.888 1.00 91.25 119 VAL A N 1
ATOM 906 C CA . VAL A 1 119 ? -10.008 -9.833 -4.832 1.00 91.25 119 VAL A CA 1
ATOM 907 C C . VAL A 1 119 ? -9.353 -9.423 -6.150 1.00 91.25 119 VAL A C 1
ATOM 909 O O . VAL A 1 119 ? -8.505 -10.158 -6.644 1.00 91.25 119 VAL A O 1
ATOM 912 N N . GLU A 1 120 ? -9.661 -8.241 -6.681 1.00 92.06 120 GLU A N 1
ATOM 913 C CA . GLU A 1 120 ? -9.020 -7.704 -7.890 1.00 92.06 120 GLU A CA 1
ATOM 914 C C . GLU A 1 120 ? -7.505 -7.552 -7.706 1.00 92.06 120 GLU A C 1
ATOM 916 O O . GLU A 1 120 ? -6.727 -7.981 -8.553 1.00 92.06 120 GLU A O 1
ATOM 921 N N . ALA A 1 121 ? -7.055 -7.023 -6.564 1.00 89.44 121 ALA A N 1
ATOM 922 C CA . ALA A 1 121 ? -5.627 -6.914 -6.274 1.00 89.44 121 ALA A CA 1
ATOM 923 C C . ALA A 1 121 ? -4.934 -8.289 -6.193 1.00 89.44 121 ALA A C 1
ATOM 925 O O . ALA A 1 121 ? -3.785 -8.416 -6.617 1.00 89.44 121 ALA A O 1
ATOM 926 N N . LEU A 1 122 ? -5.620 -9.324 -5.691 1.00 89.88 122 LEU A N 1
ATOM 927 C CA . LEU A 1 122 ? -5.121 -10.707 -5.694 1.00 89.88 122 LEU A CA 1
ATOM 928 C C . LEU A 1 122 ? -5.089 -11.318 -7.097 1.00 89.88 122 LEU A C 1
ATOM 930 O O . LEU A 1 122 ? -4.139 -12.022 -7.444 1.00 89.88 122 LEU A O 1
ATOM 934 N N . GLN A 1 123 ? -6.106 -11.048 -7.911 1.00 90.19 123 GLN A N 1
ATOM 935 C CA . GLN A 1 123 ? -6.142 -11.476 -9.307 1.00 90.19 123 GLN A CA 1
ATOM 936 C C . GLN A 1 123 ? -5.011 -10.827 -10.103 1.00 90.19 123 GLN A C 1
ATOM 938 O O . GLN A 1 123 ? -4.299 -11.526 -10.814 1.00 90.19 123 GLN A O 1
ATOM 943 N N . ASN A 1 124 ? -4.764 -9.532 -9.910 1.00 88.94 124 ASN A N 1
ATOM 944 C CA . ASN A 1 124 ? -3.648 -8.838 -10.550 1.00 88.94 124 ASN A CA 1
ATOM 945 C C . ASN A 1 124 ? -2.301 -9.399 -10.083 1.00 88.94 124 ASN A C 1
ATOM 947 O O . ASN A 1 124 ? -1.428 -9.656 -10.904 1.00 88.94 124 ASN A O 1
ATOM 951 N N . MET A 1 125 ? -2.157 -9.685 -8.785 1.00 87.06 125 MET A N 1
ATOM 952 C CA . MET A 1 125 ? -0.958 -10.317 -8.233 1.00 87.06 125 MET A CA 1
ATOM 953 C C . MET A 1 125 ? -0.682 -11.687 -8.879 1.00 87.06 125 MET A C 1
ATOM 955 O O . MET A 1 125 ? 0.431 -11.945 -9.331 1.00 87.06 125 MET A O 1
ATOM 959 N N . THR A 1 126 ? -1.698 -12.547 -8.965 1.00 86.50 126 THR A N 1
ATOM 9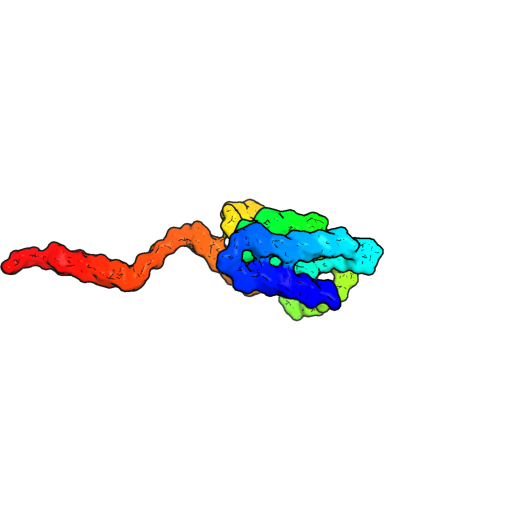60 C CA . THR A 1 126 ? -1.567 -13.889 -9.562 1.00 86.50 126 THR A CA 1
ATOM 961 C C . THR A 1 126 ? -1.399 -13.844 -11.080 1.00 86.50 126 THR A C 1
ATOM 963 O O . THR A 1 126 ? -0.592 -14.597 -11.622 1.00 86.50 126 THR A O 1
ATOM 966 N N . GLY A 1 127 ? -2.075 -12.918 -11.766 1.00 83.75 127 GLY A N 1
ATOM 967 C CA . GLY A 1 127 ? -1.888 -12.648 -13.195 1.00 83.75 127 GLY A CA 1
ATOM 968 C C . GLY A 1 127 ? -0.484 -12.134 -13.522 1.00 83.75 127 GLY A C 1
ATOM 969 O O . GLY A 1 127 ? 0.081 -12.488 -14.553 1.00 83.75 127 GLY A O 1
ATOM 970 N N . ALA A 1 128 ? 0.122 -11.389 -12.598 1.00 81.81 128 ALA A N 1
ATOM 971 C CA . ALA A 1 128 ? 1.518 -10.963 -12.631 1.00 81.81 128 ALA A CA 1
ATOM 972 C C . ALA A 1 128 ? 2.526 -12.089 -12.313 1.00 81.81 128 ALA A C 1
ATOM 974 O O . ALA A 1 128 ? 3.728 -11.830 -12.264 1.00 81.81 128 ALA A O 1
ATOM 975 N N . GLY A 1 129 ? 2.070 -13.322 -12.062 1.00 80.31 129 GLY A N 1
ATOM 976 C CA . GLY A 1 129 ? 2.937 -14.445 -11.699 1.00 80.31 129 GLY A CA 1
ATOM 977 C C . GLY A 1 129 ? 3.451 -14.399 -10.256 1.00 80.31 129 GLY A C 1
ATOM 978 O O . GLY A 1 129 ? 4.411 -15.087 -9.911 1.00 80.31 129 GLY A O 1
ATOM 979 N N . LEU A 1 130 ? 2.843 -13.585 -9.391 1.00 82.94 130 LEU A N 1
ATOM 980 C CA . LEU A 1 130 ? 3.212 -13.477 -7.985 1.00 82.94 130 LEU A CA 1
ATOM 981 C C . LEU A 1 130 ? 2.219 -14.235 -7.107 1.00 82.94 130 LEU A C 1
ATOM 983 O O . LEU A 1 130 ? 1.005 -14.088 -7.233 1.00 82.94 130 LEU A O 1
ATOM 987 N N . TYR A 1 131 ? 2.748 -14.980 -6.139 1.00 84.44 131 TYR A N 1
ATOM 988 C CA . TYR A 1 131 ? 1.935 -15.686 -5.151 1.00 84.44 131 TYR A CA 1
ATOM 989 C C . TYR A 1 131 ? 2.070 -15.065 -3.753 1.00 84.44 131 TYR A C 1
ATOM 991 O O . TYR A 1 131 ? 3.168 -14.627 -3.373 1.00 84.44 131 TYR A O 1
ATOM 999 N N . PRO A 1 132 ? 0.965 -14.968 -2.984 1.00 83.44 132 PRO A N 1
ATOM 1000 C CA . PRO A 1 132 ? 0.995 -14.486 -1.608 1.00 83.44 132 PRO A CA 1
ATOM 1001 C C . PRO A 1 132 ? 1.932 -15.318 -0.732 1.00 83.44 132 PRO A C 1
ATOM 1003 O O . PRO A 1 132 ? 1.874 -16.541 -0.733 1.00 83.44 132 PRO A O 1
ATOM 1006 N N . ALA A 1 133 ? 2.758 -14.649 0.071 1.00 83.62 133 ALA A N 1
ATOM 1007 C CA . ALA A 1 133 ? 3.520 -15.315 1.121 1.00 83.62 133 ALA A CA 1
ATOM 1008 C C . ALA A 1 133 ? 2.607 -15.667 2.308 1.00 83.62 133 ALA A C 1
ATOM 1010 O O . ALA A 1 133 ? 1.681 -14.913 2.616 1.00 83.62 133 ALA A O 1
ATOM 1011 N N . GLU A 1 134 ? 2.929 -16.734 3.043 1.00 82.00 134 GLU A N 1
ATOM 1012 C CA . GLU A 1 134 ? 2.171 -17.193 4.222 1.00 82.00 134 GLU A CA 1
ATOM 1013 C C . GLU A 1 134 ? 1.916 -16.063 5.237 1.00 82.00 134 GLU A C 1
ATOM 1015 O O . GLU A 1 134 ? 0.797 -15.848 5.705 1.00 82.00 134 GLU A O 1
ATOM 1020 N N . ARG A 1 135 ? 2.937 -15.237 5.495 1.00 82.25 135 ARG A N 1
ATOM 1021 C CA . ARG A 1 135 ? 2.830 -14.060 6.371 1.00 82.25 135 ARG A CA 1
ATOM 1022 C C . ARG A 1 135 ? 1.735 -13.073 5.936 1.00 82.25 135 ARG A C 1
ATOM 1024 O O . ARG A 1 135 ? 1.116 -12.440 6.787 1.00 82.25 135 ARG A O 1
ATOM 1031 N N . HIS A 1 136 ? 1.514 -12.909 4.628 1.00 83.94 136 HIS A N 1
ATOM 1032 C CA . HIS A 1 136 ? 0.501 -11.997 4.096 1.00 83.94 136 HIS A CA 1
ATOM 1033 C C . HIS A 1 136 ? -0.899 -12.581 4.287 1.00 83.94 136 HIS A C 1
ATOM 1035 O O . HIS A 1 136 ? -1.792 -11.859 4.716 1.00 83.94 136 HIS A O 1
ATOM 1041 N N . LEU A 1 137 ? -1.066 -13.888 4.062 1.00 84.75 137 LEU A N 1
ATOM 1042 C CA . LEU A 1 137 ? -2.329 -14.592 4.301 1.00 84.75 137 LEU A CA 1
ATOM 1043 C C . LEU A 1 137 ? -2.761 -14.481 5.768 1.00 84.75 137 LEU A C 1
ATOM 1045 O O . LEU A 1 137 ? -3.909 -14.132 6.054 1.00 84.75 137 LEU A O 1
ATOM 1049 N N . ASN A 1 138 ? -1.821 -14.685 6.696 1.00 84.94 138 ASN A N 1
ATOM 1050 C CA . ASN A 1 138 ? -2.069 -14.523 8.129 1.00 84.94 138 ASN A CA 1
ATOM 1051 C C . ASN A 1 138 ? -2.482 -13.082 8.468 1.00 84.94 138 ASN A C 1
ATOM 1053 O O . ASN A 1 138 ? -3.477 -12.868 9.162 1.00 84.94 138 ASN A O 1
ATOM 1057 N N . ALA A 1 139 ? -1.771 -12.087 7.92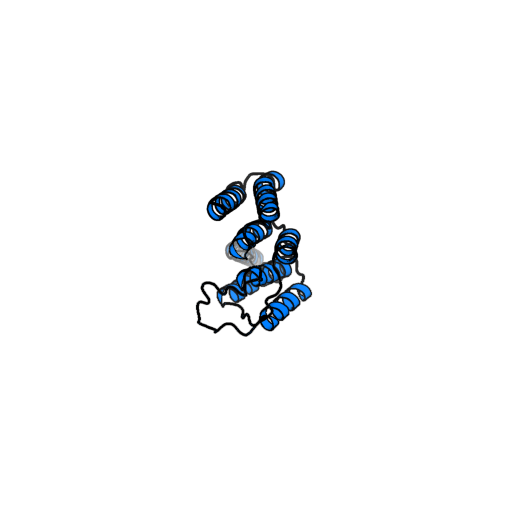5 1.00 82.06 139 ALA A N 1
ATOM 1058 C CA . ALA A 1 139 ? -2.084 -10.679 8.154 1.00 82.06 139 ALA A CA 1
ATOM 1059 C C . ALA A 1 139 ? -3.465 -10.283 7.602 1.00 82.06 139 ALA A C 1
ATOM 1061 O O . ALA A 1 139 ? -4.224 -9.593 8.282 1.00 82.06 139 ALA A O 1
ATOM 1062 N N . TRP A 1 140 ? -3.826 -10.716 6.392 1.00 85.19 140 TRP A N 1
ATOM 1063 C CA . TRP A 1 140 ? -5.133 -10.400 5.807 1.00 85.19 140 TRP A CA 1
ATOM 1064 C C . TRP A 1 140 ? -6.272 -11.085 6.554 1.00 85.19 140 TRP A C 1
ATOM 1066 O O . TRP A 1 140 ? -7.301 -10.451 6.792 1.00 85.19 140 TRP A O 1
ATOM 1076 N N . THR A 1 141 ? -6.066 -12.332 6.987 1.00 85.06 141 THR A N 1
ATOM 1077 C CA . THR A 1 141 ? -7.025 -13.049 7.834 1.00 85.06 141 THR A CA 1
ATOM 1078 C C . THR A 1 141 ? -7.266 -12.263 9.116 1.00 85.06 141 THR A C 1
ATOM 1080 O O . THR A 1 141 ? -8.405 -11.906 9.406 1.00 85.06 141 THR A O 1
ATOM 1083 N N . GLU A 1 142 ? -6.209 -11.870 9.827 1.00 84.06 142 GLU A N 1
ATOM 1084 C CA . GLU A 1 142 ? -6.333 -11.093 11.062 1.00 84.06 142 GLU A CA 1
ATOM 1085 C C . GLU A 1 142 ? -7.066 -9.754 10.855 1.00 84.06 142 GLU A C 1
ATOM 1087 O O . GLU A 1 142 ? -7.950 -9.394 11.638 1.00 84.06 142 GLU A O 1
ATOM 1092 N N . VAL A 1 143 ? -6.729 -9.005 9.799 1.00 81.56 143 VAL A N 1
ATOM 1093 C CA . VAL A 1 143 ? -7.395 -7.729 9.488 1.00 81.56 143 VAL A CA 1
ATOM 1094 C C . VAL A 1 143 ? -8.873 -7.949 9.164 1.00 81.56 143 VAL A C 1
ATOM 1096 O O . VAL A 1 143 ? -9.716 -7.186 9.643 1.00 81.56 143 VAL A O 1
ATOM 1099 N N . SER A 1 144 ? -9.199 -9.000 8.409 1.00 81.69 144 SER A N 1
ATOM 1100 C CA . SER A 1 144 ? -10.581 -9.344 8.072 1.00 81.69 144 SER A CA 1
ATOM 1101 C C . SER A 1 144 ? -11.384 -9.717 9.321 1.00 81.69 144 SER A C 1
ATOM 1103 O O . SER A 1 144 ? -12.469 -9.180 9.537 1.00 81.69 144 SER A O 1
ATOM 1105 N N . GLU A 1 145 ? -10.815 -10.531 10.217 1.00 83.06 145 GLU A N 1
ATOM 1106 C CA . GLU A 1 145 ? -11.473 -10.964 11.448 1.00 83.06 145 GLU A CA 1
ATOM 1107 C C . GLU A 1 145 ? -11.725 -9.800 12.402 1.00 83.06 145 GLU A C 1
ATOM 1109 O O . GLU A 1 145 ? -12.784 -9.731 13.024 1.00 83.06 145 GLU A O 1
ATOM 1114 N N . ARG A 1 146 ? -10.788 -8.848 12.499 1.00 77.69 146 ARG A N 1
ATOM 1115 C CA . ARG A 1 146 ? -10.971 -7.633 13.311 1.00 77.69 146 ARG A CA 1
ATOM 1116 C C . ARG A 1 146 ? -12.155 -6.784 12.840 1.00 77.69 146 ARG A C 1
ATOM 1118 O O . ARG A 1 146 ? -12.673 -6.000 13.634 1.00 77.69 146 ARG A O 1
ATOM 1125 N N . LYS A 1 147 ? -12.544 -6.897 11.567 1.00 71.19 147 LYS A N 1
ATOM 1126 C CA . LYS A 1 147 ? -13.639 -6.136 10.953 1.00 71.19 147 LYS A CA 1
ATOM 1127 C C . LYS A 1 147 ? -14.962 -6.896 10.963 1.00 71.19 147 LYS A C 1
ATOM 1129 O O . LYS A 1 147 ? -15.999 -6.271 11.152 1.00 71.19 147 LYS A O 1
ATOM 1134 N N . THR A 1 148 ? -14.932 -8.213 10.773 1.00 68.31 148 THR A N 1
ATOM 1135 C CA . THR A 1 148 ? -16.140 -9.045 10.652 1.00 68.31 148 THR A CA 1
ATOM 1136 C C . THR A 1 148 ? -16.597 -9.639 11.978 1.00 68.31 148 THR A C 1
ATOM 1138 O O . THR A 1 148 ? -17.800 -9.741 12.218 1.00 68.31 148 THR A O 1
ATOM 1141 N N . LYS A 1 149 ? -15.678 -9.994 12.884 1.00 63.66 149 LYS A N 1
ATOM 1142 C CA . LYS A 1 149 ? -16.066 -10.444 14.220 1.00 63.66 149 LYS A CA 1
ATOM 1143 C C . LYS A 1 149 ? -16.436 -9.215 15.043 1.00 63.66 149 LYS A C 1
ATOM 1145 O O . LYS A 1 149 ? -15.567 -8.448 15.463 1.00 63.66 149 LYS A O 1
ATOM 1150 N N . GLN A 1 150 ? -17.725 -9.068 15.367 1.00 51.69 150 GLN A N 1
ATOM 1151 C CA . GLN A 1 150 ? -18.088 -8.363 16.595 1.00 51.69 150 GLN A CA 1
ATOM 1152 C C . GLN A 1 150 ? -17.247 -8.990 17.702 1.00 51.69 150 GLN A C 1
ATOM 1154 O O . GLN A 1 150 ? -17.307 -10.202 17.910 1.00 51.69 150 GLN A O 1
ATOM 1159 N N . ARG A 1 151 ? -16.409 -8.196 18.375 1.00 50.81 151 ARG A N 1
ATOM 1160 C CA . ARG A 1 151 ? -15.643 -8.674 19.524 1.00 50.81 151 ARG A CA 1
ATOM 1161 C C . ARG A 1 151 ? -16.632 -9.217 20.556 1.00 50.81 151 ARG A C 1
ATOM 1163 O O . ARG A 1 151 ? -17.058 -8.494 21.448 1.00 50.81 151 ARG A O 1
ATOM 1170 N N . SER A 1 152 ? -16.893 -10.522 20.538 1.00 50.78 152 SER A N 1
ATOM 1171 C CA . SER A 1 152 ? -17.460 -11.231 21.684 1.00 50.78 152 SER A CA 1
ATOM 1172 C C . SER A 1 152 ? -16.388 -11.424 22.762 1.00 50.78 152 SER A C 1
ATOM 1174 O O . SER A 1 152 ? -16.436 -12.360 23.560 1.00 50.78 152 SER A O 1
ATOM 1176 N N . THR A 1 153 ? -15.388 -10.545 22.824 1.00 48.31 153 THR A N 1
ATOM 1177 C CA . THR A 1 153 ? -14.490 -10.456 23.963 1.00 48.31 153 THR A CA 1
ATOM 1178 C C . THR A 1 153 ? -15.206 -9.671 25.056 1.00 48.31 153 THR A C 1
ATOM 1180 O O . THR A 1 153 ? -14.746 -8.615 25.491 1.00 48.31 153 THR A O 1
ATOM 1183 N N . ARG A 1 154 ? -16.335 -10.201 25.548 1.00 50.38 154 ARG A N 1
ATOM 1184 C CA . ARG A 1 154 ? -16.641 -10.008 26.964 1.00 50.38 154 ARG A CA 1
ATOM 1185 C C . ARG A 1 154 ? -15.476 -10.663 27.690 1.00 50.38 154 ARG A C 1
ATOM 1187 O O . ARG A 1 154 ? -15.327 -11.884 27.659 1.00 50.38 154 ARG A O 1
ATOM 1194 N N . SER A 1 155 ? -14.593 -9.817 28.219 1.00 61.81 155 SER A N 1
ATOM 1195 C CA . SER A 1 155 ? -13.473 -10.208 29.072 1.00 61.81 155 SER A CA 1
ATOM 1196 C C . SER A 1 155 ? -13.915 -11.342 29.995 1.00 61.81 155 SER A C 1
ATOM 1198 O O . SER A 1 155 ? -15.010 -11.274 30.557 1.00 61.81 155 SER A O 1
ATOM 1200 N N . ARG A 1 156 ? -13.078 -12.374 30.176 1.00 60.44 156 ARG A N 1
ATOM 1201 C CA . ARG A 1 156 ? -13.352 -13.464 31.132 1.00 60.44 156 ARG A CA 1
ATOM 1202 C C . ARG A 1 156 ? -13.785 -12.924 32.501 1.00 60.44 156 ARG A C 1
ATOM 1204 O O . ARG A 1 156 ? -14.617 -13.545 33.147 1.00 60.44 156 ARG A O 1
ATOM 1211 N N . LYS A 1 157 ? -13.283 -11.745 32.893 1.00 62.31 157 LYS A N 1
ATOM 1212 C CA . LYS A 1 157 ? -13.689 -11.027 34.107 1.00 62.31 157 LYS A CA 1
ATOM 1213 C C . LYS A 1 157 ? -15.175 -10.642 34.100 1.00 62.31 157 LYS A C 1
ATOM 1215 O O . LYS A 1 157 ? -15.884 -10.990 35.032 1.00 62.31 157 LYS A O 1
ATOM 1220 N N . LYS A 1 158 ? -15.664 -10.035 33.013 1.00 65.19 158 LYS A N 1
ATOM 1221 C CA . LYS A 1 158 ? -17.070 -9.623 32.864 1.00 65.19 158 LYS A CA 1
ATOM 1222 C C . LYS A 1 158 ? -18.024 -10.820 32.789 1.00 65.19 158 LYS A C 1
ATOM 1224 O O . LYS A 1 158 ? -19.097 -10.771 33.368 1.00 65.19 158 LYS A O 1
ATOM 1229 N N . LYS A 1 159 ? -17.604 -11.924 32.153 1.00 67.19 159 LYS A N 1
ATOM 1230 C CA . LYS A 1 159 ? -18.363 -13.190 32.187 1.00 67.19 159 LYS A CA 1
ATOM 1231 C C . LYS A 1 159 ? -18.464 -13.780 33.599 1.00 67.19 159 LYS A C 1
ATOM 1233 O O . LYS A 1 159 ? -19.476 -14.386 33.918 1.00 67.19 159 LYS A O 1
ATOM 1238 N N . ARG A 1 160 ? -17.420 -13.633 34.422 1.00 70.69 160 ARG A N 1
ATOM 1239 C CA . ARG A 1 160 ? -17.385 -14.156 35.796 1.00 70.69 160 ARG A CA 1
ATOM 1240 C C . ARG A 1 160 ? -18.233 -13.311 36.749 1.00 70.69 160 ARG A C 1
ATOM 1242 O O . ARG A 1 160 ? -18.912 -13.878 37.591 1.00 70.69 160 ARG A O 1
ATOM 1249 N N . GLU A 1 161 ? -18.208 -11.988 36.590 1.00 69.94 161 GLU A N 1
ATOM 1250 C CA . GLU A 1 161 ? -19.069 -11.060 37.338 1.00 69.94 161 GLU A CA 1
ATOM 1251 C C . GLU A 1 161 ? -20.551 -11.278 37.008 1.00 69.94 161 GLU A C 1
ATOM 1253 O O . GLU A 1 161 ? -21.351 -11.377 37.928 1.00 69.94 161 GLU A O 1
ATOM 1258 N N . GLU A 1 162 ? -20.912 -11.447 35.731 1.00 70.12 162 GLU A N 1
ATOM 1259 C CA . GLU A 1 162 ? -22.294 -11.772 35.334 1.00 70.12 162 GLU A CA 1
ATOM 1260 C C . GLU A 1 162 ? -22.749 -13.123 35.905 1.00 70.12 162 GLU A C 1
ATOM 1262 O O . GLU A 1 162 ? -23.819 -13.192 36.493 1.00 70.12 162 GLU A O 1
ATOM 1267 N N . TYR A 1 163 ? -21.907 -14.163 35.850 1.00 71.50 163 TYR A N 1
ATOM 1268 C CA . TYR A 1 163 ? -22.214 -15.452 36.487 1.00 71.50 163 TYR A CA 1
ATOM 1269 C C . TYR A 1 163 ? -22.410 -15.341 38.003 1.00 71.50 163 TYR A C 1
ATOM 1271 O O . TYR A 1 163 ? -23.244 -16.044 38.567 1.00 71.50 163 TYR A O 1
ATOM 1279 N N . TRP A 1 164 ? -21.628 -14.489 38.672 1.00 71.94 164 TRP A N 1
ATOM 1280 C CA . TRP A 1 164 ? -21.751 -14.285 40.112 1.00 71.94 164 TRP A CA 1
ATOM 1281 C C . TRP A 1 164 ? -23.057 -13.561 40.450 1.00 71.94 164 TRP A C 1
ATOM 1283 O O . TRP A 1 164 ? -23.795 -14.009 41.320 1.00 71.94 164 TRP A O 1
ATOM 1293 N N . VAL A 1 165 ? -23.387 -12.502 39.707 1.00 72.12 165 VAL A N 1
ATOM 1294 C CA . VAL A 1 165 ? -24.652 -11.769 39.851 1.00 72.12 165 VAL A CA 1
ATOM 1295 C C . VAL A 1 165 ? -25.851 -12.681 39.579 1.00 72.12 165 VAL A C 1
ATOM 1297 O O . VAL A 1 165 ? -26.767 -12.720 40.395 1.00 72.12 165 VAL A O 1
ATOM 1300 N N . ASP A 1 166 ? -25.811 -13.489 38.518 1.00 73.62 166 ASP A N 1
ATOM 1301 C CA . ASP A 1 166 ? -26.870 -14.457 38.212 1.00 73.62 166 ASP A CA 1
ATOM 1302 C C . ASP A 1 166 ? -27.002 -15.522 39.313 1.00 73.62 166 ASP A C 1
ATOM 1304 O O . ASP A 1 166 ? -28.115 -15.884 39.680 1.00 73.62 166 ASP A O 1
ATOM 1308 N N . SER A 1 167 ? -25.893 -15.986 39.905 1.00 71.19 167 SER A N 1
ATOM 1309 C CA . SER A 1 167 ? -25.936 -16.946 41.020 1.00 71.19 167 SER A CA 1
ATOM 1310 C C . SER A 1 167 ? -26.484 -16.362 42.326 1.00 71.19 167 SER A C 1
ATOM 1312 O O . SER A 1 167 ? -27.079 -17.092 43.111 1.00 71.19 167 SER A O 1
ATOM 1314 N N . VAL A 1 168 ? -26.309 -15.056 42.550 1.00 69.19 168 VAL A N 1
ATOM 1315 C CA . VAL A 1 168 ? -26.846 -14.348 43.722 1.00 69.19 168 VAL A CA 1
ATOM 1316 C C . VAL A 1 168 ? -28.336 -14.057 43.545 1.00 69.19 168 VAL A C 1
ATOM 1318 O O . VAL A 1 168 ? -29.087 -14.152 44.506 1.00 69.19 168 VAL A O 1
ATOM 1321 N N . ILE A 1 169 ? -28.778 -13.751 42.323 1.00 67.44 169 ILE A N 1
ATOM 1322 C CA . ILE A 1 169 ? -30.194 -13.503 42.007 1.00 67.44 169 ILE A CA 1
ATOM 1323 C C . ILE A 1 169 ? -30.994 -14.816 41.930 1.00 67.44 169 ILE A C 1
ATOM 1325 O O . ILE A 1 169 ? -32.174 -14.837 42.263 1.00 67.44 169 ILE A O 1
ATOM 1329 N N . ALA A 1 170 ? -30.369 -15.918 41.504 1.00 63.66 170 ALA A N 1
ATOM 1330 C CA . ALA A 1 170 ? -31.009 -17.229 41.386 1.00 63.66 170 ALA A CA 1
ATOM 1331 C C . ALA A 1 170 ? -31.061 -18.032 42.698 1.00 63.66 170 ALA A C 1
ATOM 1333 O O . ALA A 1 170 ? -31.529 -19.170 42.678 1.00 63.66 170 ALA A O 1
ATOM 1334 N N . ALA A 1 171 ? -30.583 -17.483 43.817 1.00 58.41 171 ALA A N 1
ATOM 1335 C CA . ALA A 1 171 ? -30.801 -18.068 45.133 1.00 58.41 171 ALA A CA 1
ATOM 1336 C C . ALA A 1 171 ? -32.182 -17.612 45.644 1.00 58.41 171 ALA A C 1
ATOM 1338 O O . ALA A 1 171 ? -32.316 -16.447 46.014 1.00 58.41 171 ALA A O 1
ATOM 1339 N N . PRO A 1 172 ? -33.224 -18.468 45.631 1.00 58.25 172 PRO A N 1
ATOM 1340 C CA . PRO A 1 172 ? -34.489 -18.118 46.258 1.00 58.25 172 PRO A CA 1
ATOM 1341 C C . PRO A 1 172 ? -34.268 -17.989 47.766 1.00 58.25 172 PRO A C 1
ATOM 1343 O O . PRO A 1 172 ? -33.619 -18.849 48.366 1.00 58.25 172 PRO A O 1
ATOM 1346 N N . ASP A 1 173 ? -34.792 -16.903 48.333 1.00 60.19 173 ASP A N 1
ATOM 1347 C CA . ASP A 1 173 ? -34.748 -16.581 49.759 1.00 60.19 173 ASP A CA 1
ATOM 1348 C C . ASP A 1 173 ? -35.095 -17.818 50.611 1.00 60.19 173 ASP A C 1
ATOM 1350 O O . ASP A 1 173 ? -36.188 -18.381 50.491 1.00 60.19 173 ASP A O 1
ATOM 1354 N N . ILE A 1 174 ? -34.134 -18.249 51.437 1.00 53.50 174 ILE A N 1
ATOM 1355 C CA . ILE A 1 174 ? -34.333 -19.203 52.540 1.00 53.50 174 ILE A CA 1
ATOM 1356 C C . ILE A 1 174 ? -34.773 -18.416 53.770 1.00 53.50 174 ILE A C 1
ATOM 1358 O O . ILE A 1 174 ? -34.096 -17.408 54.078 1.00 53.50 174 ILE A O 1
#

Secondary structure (DSSP, 8-state):
-HHHHHHHHHHHHHH-TTS-HHHHHHHHHHHHHHHHT-TTTS---HHHHHHHHHHHHHTT-HHHHHHHHHHH-BPP-S-PPPTT------GGGTTB--HHHHHHHHHHHHHHT-HHHHHHHHHHHHHTT----HHHHHHHHHHHHHHHS------HHHHHHHHHHHHHHTS---